Protein AF-U1N3X6-F1 (afdb_monomer_lite)

pLDDT: mean 84.59, std 11.23, range [37.84, 93.56]

Radius of gyration: 12.53 Å; chains: 1; bounding box: 27×24×39 Å

Sequence (78 aa):
MRVVLRSSDFEEREISEQTIANTLGIPDPEPDDTYVRMFVTKQVRQQNIRSERTWSAGVFDDDNRLLYTSRPVTATDE

Structure (mmCIF, N/CA/C/O backbone):
data_AF-U1N3X6-F1
#
_entry.id   AF-U1N3X6-F1
#
loop_
_atom_site.group_PDB
_atom_site.id
_atom_site.type_symbol
_atom_site.label_atom_id
_atom_site.label_alt_id
_atom_site.label_comp_id
_atom_site.label_asym_id
_atom_site.label_entity_id
_atom_site.label_seq_id
_atom_site.pdbx_PDB_ins_code
_atom_site.Cartn_x
_atom_site.Cartn_y
_atom_site.Cartn_z
_atom_site.occupancy
_atom_site.B_iso_or_equiv
_atom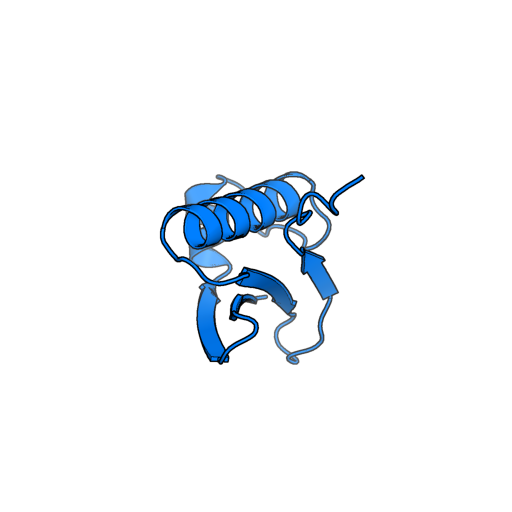_site.auth_seq_id
_atom_site.auth_comp_id
_atom_site.auth_asym_id
_atom_site.auth_atom_id
_atom_site.pdbx_PDB_model_num
ATOM 1 N N . MET A 1 1 ? -8.159 -4.776 9.703 1.00 84.00 1 MET A N 1
ATOM 2 C CA . MET A 1 1 ? -7.566 -4.590 8.345 1.00 84.00 1 MET A CA 1
ATOM 3 C C . MET A 1 1 ? -6.036 -4.593 8.396 1.00 84.00 1 MET A C 1
ATOM 5 O O . MET A 1 1 ? -5.415 -4.121 9.347 1.00 84.00 1 MET A O 1
ATOM 9 N N . ARG A 1 2 ? -5.384 -5.094 7.343 1.00 88.38 2 ARG A N 1
ATOM 10 C CA . ARG A 1 2 ? -3.919 -5.157 7.216 1.00 88.38 2 ARG A CA 1
ATOM 11 C C . ARG A 1 2 ? -3.447 -4.818 5.808 1.00 88.38 2 ARG A C 1
ATOM 13 O O . ARG A 1 2 ? -4.081 -5.194 4.829 1.00 88.38 2 ARG A O 1
ATOM 20 N N . VAL A 1 3 ? -2.313 -4.135 5.698 1.00 91.00 3 VAL A N 1
ATOM 21 C CA . VAL A 1 3 ? -1.641 -3.863 4.423 1.00 91.00 3 VAL A CA 1
ATOM 22 C C . VAL A 1 3 ? -0.456 -4.798 4.276 1.00 91.00 3 VAL A C 1
ATOM 24 O O . VAL A 1 3 ? 0.456 -4.784 5.095 1.00 91.00 3 VAL A O 1
ATOM 27 N N . VAL A 1 4 ? -0.436 -5.579 3.206 1.00 93.56 4 VAL A N 1
ATOM 28 C CA . VAL A 1 4 ? 0.676 -6.463 2.860 1.00 93.56 4 VAL A CA 1
ATOM 29 C C . VAL A 1 4 ? 1.397 -5.889 1.651 1.00 93.56 4 VAL A C 1
ATOM 31 O O . VAL A 1 4 ? 0.790 -5.662 0.605 1.00 93.56 4 VAL A O 1
ATOM 34 N N . LEU A 1 5 ? 2.697 -5.656 1.791 1.00 92.31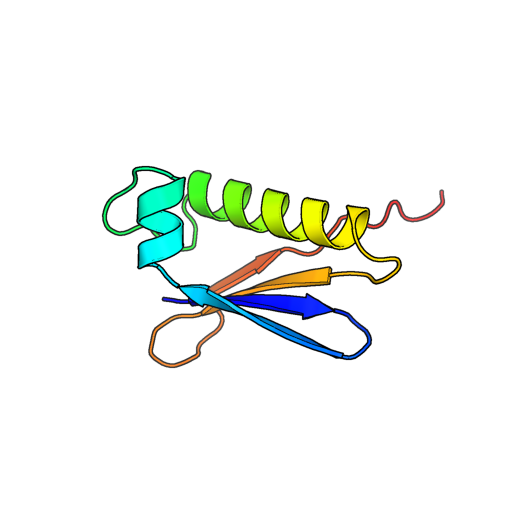 5 LEU A N 1
ATOM 35 C CA . LEU A 1 5 ? 3.604 -5.327 0.699 1.00 92.31 5 LEU A CA 1
ATOM 36 C C . LEU A 1 5 ? 4.266 -6.609 0.208 1.00 92.31 5 LEU A C 1
ATOM 38 O O . LEU A 1 5 ? 4.816 -7.364 1.008 1.00 92.31 5 LEU A O 1
ATOM 42 N N . ARG A 1 6 ? 4.239 -6.836 -1.104 1.00 91.44 6 ARG A N 1
ATOM 43 C CA . ARG A 1 6 ? 4.804 -8.028 -1.731 1.00 91.44 6 ARG A CA 1
ATOM 44 C C . ARG A 1 6 ? 5.586 -7.693 -2.990 1.00 91.44 6 ARG A C 1
ATOM 46 O O . ARG A 1 6 ? 5.068 -7.000 -3.866 1.00 91.44 6 ARG A O 1
ATOM 53 N N . SER A 1 7 ? 6.801 -8.223 -3.100 1.00 88.81 7 SER A N 1
ATOM 54 C CA . SER A 1 7 ? 7.576 -8.177 -4.346 1.00 88.81 7 SER A CA 1
ATOM 55 C C . SER A 1 7 ? 7.179 -9.297 -5.319 1.00 88.81 7 SER A C 1
ATOM 57 O O . SER A 1 7 ? 6.682 -10.346 -4.896 1.00 88.81 7 SER A O 1
ATOM 59 N N . SER A 1 8 ? 7.400 -9.085 -6.621 1.00 80.62 8 SER A N 1
ATOM 60 C CA . SER A 1 8 ? 7.188 -10.099 -7.673 1.00 80.62 8 SER A CA 1
ATOM 61 C C . SER A 1 8 ? 7.977 -11.388 -7.429 1.00 80.62 8 SER A C 1
ATOM 63 O O . SER A 1 8 ? 7.475 -12.475 -7.706 1.00 80.62 8 SER A O 1
ATOM 65 N N . ASP A 1 9 ? 9.168 -11.257 -6.843 1.00 79.62 9 ASP A N 1
ATOM 66 C CA . ASP A 1 9 ? 10.162 -12.329 -6.715 1.00 79.62 9 ASP A CA 1
ATOM 67 C C . ASP A 1 9 ? 10.154 -13.001 -5.329 1.00 79.62 9 ASP A C 1
ATOM 69 O O . ASP A 1 9 ? 11.029 -13.809 -5.033 1.00 79.62 9 ASP A O 1
ATOM 73 N N . PHE A 1 10 ? 9.126 -12.708 -4.518 1.00 72.25 10 PHE A N 1
ATOM 74 C CA . PHE A 1 10 ? 8.854 -13.204 -3.161 1.00 72.25 10 PHE A CA 1
ATOM 75 C C . PHE A 1 10 ? 9.518 -12.430 -2.006 1.00 72.25 10 PHE A C 1
ATOM 77 O O . PHE A 1 10 ? 10.733 -12.394 -1.851 1.00 72.25 10 PHE A O 1
ATOM 84 N N . GLU A 1 11 ? 8.658 -11.840 -1.168 1.00 75.75 11 GLU A N 1
ATOM 85 C CA . GLU A 1 11 ? 8.838 -11.417 0.232 1.00 75.75 11 GLU A CA 1
ATOM 86 C C . GLU A 1 11 ? 7.516 -10.753 0.650 1.00 75.75 11 GLU A C 1
ATOM 88 O O . GLU A 1 11 ? 7.022 -9.898 -0.086 1.00 75.75 11 GLU A O 1
ATOM 93 N N . GLU A 1 12 ? 6.933 -11.137 1.789 1.00 80.81 12 GLU A N 1
ATOM 94 C CA . GLU A 1 12 ? 5.740 -10.487 2.351 1.00 80.81 12 GLU A CA 1
ATOM 95 C C . GLU A 1 12 ? 6.127 -9.633 3.556 1.00 80.81 12 GLU A C 1
ATOM 97 O O . GLU A 1 12 ? 6.793 -10.092 4.484 1.00 80.81 12 GLU A O 1
ATOM 102 N N . ARG A 1 13 ? 5.694 -8.374 3.545 1.00 88.25 13 ARG A N 1
ATOM 103 C CA . ARG A 1 13 ? 5.856 -7.447 4.660 1.00 88.25 13 ARG A CA 1
ATOM 104 C C . ARG A 1 13 ? 4.496 -6.908 5.069 1.00 88.25 13 ARG A C 1
ATOM 106 O O . ARG A 1 13 ? 3.839 -6.233 4.282 1.00 88.25 13 ARG A O 1
ATOM 113 N N . GLU A 1 14 ? 4.110 -7.158 6.311 1.00 90.81 14 GLU A N 1
ATOM 114 C CA . GLU A 1 14 ? 2.835 -6.706 6.865 1.00 90.81 14 GLU A CA 1
ATOM 115 C C . GLU A 1 14 ? 2.963 -5.338 7.563 1.00 90.81 14 GLU A C 1
ATOM 117 O O . GLU A 1 14 ? 3.962 -5.039 8.223 1.00 90.81 14 GLU A O 1
ATOM 122 N N . ILE A 1 15 ? 1.942 -4.497 7.397 1.00 89.25 15 ILE A N 1
ATOM 123 C CA . ILE A 1 15 ? 1.724 -3.221 8.082 1.00 89.25 15 ILE A CA 1
ATOM 124 C C . ILE A 1 15 ? 0.286 -3.234 8.625 1.00 89.25 15 ILE A C 1
ATOM 126 O O . ILE A 1 15 ? -0.663 -3.435 7.871 1.00 89.25 15 ILE A O 1
ATOM 130 N N . SER A 1 16 ? 0.114 -3.002 9.926 1.00 86.75 16 SER A N 1
ATOM 131 C CA . SER A 1 16 ? -1.193 -3.035 10.599 1.00 86.75 16 SER A CA 1
ATOM 132 C C . SER A 1 16 ? -1.950 -1.701 10.547 1.00 86.75 16 SER A C 1
ATOM 134 O O . SER A 1 16 ? -1.339 -0.638 10.405 1.00 86.75 16 SER A O 1
ATOM 136 N N . GLU A 1 17 ? -3.270 -1.739 10.763 1.00 85.69 17 GLU A N 1
ATOM 137 C CA . GLU A 1 17 ? -4.128 -0.555 10.962 1.00 85.69 17 GLU A CA 1
ATOM 138 C C . GLU A 1 17 ? -3.580 0.430 11.981 1.00 85.69 17 GLU A C 1
ATOM 140 O O . GLU A 1 17 ? -3.527 1.619 11.698 1.00 85.69 17 GLU A O 1
ATOM 145 N N . GLN A 1 18 ? -3.123 -0.041 13.145 1.00 87.06 18 GLN A N 1
ATOM 146 C CA . GLN A 1 18 ? -2.600 0.854 14.177 1.00 87.06 18 GLN A CA 1
ATOM 147 C C . GLN A 1 18 ? -1.425 1.689 13.653 1.00 87.06 18 GLN A C 1
ATOM 149 O O . GLN A 1 18 ? -1.306 2.873 13.964 1.00 87.06 18 GLN A O 1
ATOM 154 N N . THR A 1 19 ? -0.565 1.093 12.821 1.00 88.50 19 THR A N 1
ATOM 155 C CA . THR A 1 19 ? 0.546 1.813 12.185 1.00 88.50 19 THR A CA 1
ATOM 156 C C . THR A 1 19 ? 0.037 2.830 11.166 1.00 88.50 19 THR A C 1
ATOM 158 O O . THR A 1 19 ? 0.557 3.945 11.098 1.00 88.50 19 THR A O 1
ATOM 161 N N . ILE A 1 20 ? -0.982 2.462 10.386 1.00 87.38 20 ILE A N 1
ATOM 162 C CA . ILE A 1 20 ? -1.617 3.335 9.393 1.00 87.38 20 ILE A CA 1
ATOM 163 C C . ILE A 1 20 ? -2.278 4.527 10.093 1.00 87.38 20 ILE A C 1
ATOM 165 O O . ILE A 1 20 ? -1.954 5.663 9.761 1.00 87.38 20 ILE A O 1
ATOM 169 N N . ALA A 1 21 ? -3.102 4.283 11.112 1.00 88.19 21 ALA A N 1
ATOM 170 C CA . ALA A 1 21 ? -3.762 5.299 11.925 1.00 88.19 21 ALA A CA 1
ATOM 171 C C . ALA A 1 21 ? -2.750 6.247 12.581 1.00 88.19 21 ALA A C 1
ATOM 173 O O . ALA A 1 21 ? -2.879 7.462 12.463 1.00 88.19 21 ALA A O 1
ATOM 174 N N . ASN A 1 22 ? -1.682 5.713 13.182 1.00 90.25 22 ASN A N 1
ATOM 175 C CA . ASN A 1 22 ? -0.624 6.529 13.786 1.00 90.25 22 ASN A CA 1
ATOM 176 C C . ASN A 1 22 ? 0.131 7.382 12.755 1.00 90.25 22 ASN A C 1
ATOM 178 O O . ASN A 1 22 ? 0.557 8.490 13.069 1.00 90.25 22 ASN A O 1
ATOM 182 N N . THR A 1 23 ? 0.326 6.873 11.535 1.00 88.12 23 THR A N 1
ATOM 183 C CA . THR A 1 23 ? 1.072 7.586 10.485 1.00 88.12 23 THR A CA 1
ATOM 184 C C . THR A 1 23 ? 0.214 8.632 9.776 1.00 88.12 23 THR A C 1
ATOM 186 O O . THR A 1 23 ? 0.719 9.692 9.411 1.00 88.12 23 THR A O 1
ATOM 189 N N . LEU A 1 24 ? -1.062 8.324 9.543 1.00 85.94 24 LEU A N 1
ATOM 190 C CA . LEU A 1 24 ? -2.003 9.182 8.826 1.00 85.94 24 LEU A CA 1
ATOM 191 C C . LEU A 1 24 ? -2.753 10.150 9.746 1.00 85.94 24 LEU A C 1
ATOM 193 O O . LEU A 1 24 ? -3.257 11.161 9.268 1.00 85.94 24 LEU A O 1
ATOM 197 N N . GLY A 1 25 ? -2.825 9.858 11.046 1.00 86.44 25 GLY A N 1
ATOM 198 C CA . GLY A 1 25 ? -3.634 10.607 12.008 1.00 86.44 25 GLY A CA 1
ATOM 199 C C . GLY A 1 25 ? -5.138 10.359 11.865 1.00 86.44 25 GLY A C 1
ATOM 200 O O . GLY A 1 25 ? -5.928 11.187 12.310 1.00 86.44 25 GLY A O 1
ATOM 201 N N . ILE A 1 26 ? -5.534 9.254 11.226 1.00 81.25 26 ILE A N 1
ATOM 202 C CA . ILE A 1 26 ? -6.935 8.930 10.931 1.00 81.25 26 ILE A CA 1
ATOM 203 C C . ILE A 1 26 ? -7.375 7.789 11.850 1.00 81.25 26 ILE A C 1
ATOM 205 O O . ILE A 1 26 ? -6.790 6.704 11.773 1.00 81.25 26 ILE A O 1
ATOM 209 N N . PRO A 1 27 ? -8.363 8.015 12.731 1.00 77.06 27 PRO A N 1
ATOM 210 C CA . PRO A 1 27 ? -8.965 6.943 13.506 1.00 77.06 27 PRO A CA 1
ATOM 211 C C . PRO A 1 27 ? -9.840 6.088 12.582 1.00 77.06 27 PRO A C 1
ATOM 213 O O . PRO A 1 27 ? -10.684 6.633 11.882 1.00 77.06 27 PRO A O 1
ATOM 216 N N . ASP A 1 28 ? -9.621 4.773 12.601 1.00 81.62 28 ASP A N 1
ATOM 217 C CA . ASP A 1 28 ? -10.374 3.774 11.822 1.00 81.62 28 ASP A CA 1
ATOM 218 C C . ASP A 1 28 ? -10.389 4.027 10.296 1.00 81.62 28 ASP A C 1
ATOM 220 O O . ASP A 1 28 ? -11.402 4.414 9.715 1.00 81.62 28 ASP A O 1
ATOM 224 N N . PRO A 1 29 ? -9.228 3.904 9.628 1.00 82.06 29 PRO A N 1
ATOM 225 C CA . PRO A 1 29 ? -9.100 4.283 8.229 1.00 82.06 29 PRO A CA 1
ATOM 226 C C . PRO A 1 29 ? -9.782 3.272 7.292 1.00 82.06 29 PRO A C 1
ATOM 228 O O . PRO A 1 29 ? -9.389 2.105 7.244 1.00 82.06 29 PRO A O 1
ATOM 231 N N . GLU A 1 30 ? -10.729 3.737 6.474 1.00 86.56 30 GLU A N 1
ATOM 232 C CA . GLU A 1 30 ? -11.372 2.890 5.465 1.00 86.56 30 GLU A CA 1
ATOM 233 C C . GLU A 1 30 ? -10.386 2.494 4.338 1.00 86.56 30 GLU A C 1
ATOM 235 O O . GLU A 1 30 ? -9.561 3.305 3.902 1.00 86.56 30 GLU A O 1
ATOM 240 N N . PRO A 1 31 ? -10.446 1.252 3.822 1.00 82.19 31 PRO A N 1
ATOM 241 C CA . PRO A 1 31 ? -9.507 0.739 2.816 1.00 82.19 31 PRO A CA 1
ATOM 242 C C . PRO A 1 31 ? -9.486 1.550 1.516 1.00 82.19 31 PRO A C 1
ATOM 244 O O . PRO A 1 31 ? -8.463 1.631 0.830 1.00 82.19 31 PRO A O 1
ATOM 247 N N . ASP A 1 32 ? -10.636 2.101 1.144 1.00 83.38 32 ASP A N 1
ATOM 248 C CA . ASP A 1 32 ? -10.849 2.878 -0.062 1.00 83.38 32 ASP A CA 1
ATOM 249 C C . ASP A 1 32 ? -10.692 4.389 0.168 1.00 83.38 32 ASP A C 1
ATOM 251 O O . ASP A 1 32 ? -10.731 5.137 -0.814 1.00 83.38 32 ASP A O 1
ATOM 255 N N . ASP A 1 33 ? -10.395 4.820 1.399 1.00 89.25 33 ASP A N 1
ATOM 256 C CA . ASP A 1 33 ? -10.069 6.201 1.738 1.00 89.25 33 ASP A CA 1
ATOM 257 C C . ASP A 1 33 ? -8.838 6.684 0.947 1.00 89.25 33 ASP A C 1
ATOM 259 O O . ASP A 1 33 ? -7.836 5.982 0.748 1.00 89.25 33 ASP A O 1
ATOM 263 N N . THR A 1 34 ? -8.900 7.936 0.493 1.00 88.94 34 THR A N 1
ATOM 264 C CA . THR A 1 34 ? -7.823 8.589 -0.258 1.00 88.94 34 THR A CA 1
ATOM 265 C C . THR A 1 34 ? -6.489 8.559 0.494 1.00 88.94 34 THR A C 1
ATOM 267 O O . THR A 1 34 ? -5.445 8.325 -0.121 1.00 88.94 34 THR A O 1
ATOM 270 N N . TYR A 1 35 ? -6.490 8.742 1.813 1.00 89.06 35 TYR A N 1
ATOM 271 C CA . TYR A 1 35 ? -5.281 8.739 2.629 1.00 89.06 35 TYR A CA 1
ATOM 272 C C . TYR A 1 35 ? -4.651 7.348 2.740 1.00 89.06 35 TYR A C 1
ATOM 274 O O . TYR A 1 35 ? -3.425 7.232 2.641 1.00 89.06 35 TYR A O 1
ATOM 282 N N . VAL A 1 36 ? -5.458 6.287 2.862 1.00 89.62 36 VAL A N 1
ATOM 283 C CA . VAL A 1 36 ? -4.962 4.900 2.835 1.00 89.62 36 VAL A CA 1
ATOM 284 C C . VAL A 1 36 ? -4.354 4.592 1.474 1.00 89.62 36 VAL A C 1
ATOM 286 O O . VAL A 1 36 ? -3.211 4.136 1.402 1.00 89.62 36 VAL A O 1
ATOM 289 N N . ARG A 1 37 ? -5.047 4.937 0.382 1.00 89.75 37 ARG A N 1
ATOM 290 C CA . ARG A 1 37 ? -4.525 4.772 -0.986 1.00 89.75 37 ARG A CA 1
ATOM 291 C C . ARG A 1 37 ? -3.197 5.505 -1.187 1.00 89.75 37 ARG A C 1
ATOM 293 O O . ARG A 1 37 ? -2.261 4.944 -1.767 1.00 89.75 37 ARG A O 1
ATOM 300 N N . MET A 1 38 ? -3.082 6.738 -0.688 1.00 90.69 38 MET A N 1
ATOM 301 C CA . MET A 1 38 ? -1.844 7.522 -0.748 1.00 90.69 38 MET A CA 1
ATOM 302 C C . MET A 1 38 ? -0.724 6.898 0.087 1.00 90.69 38 MET A C 1
ATOM 304 O O . MET A 1 38 ? 0.407 6.803 -0.395 1.00 90.69 38 MET A O 1
ATOM 308 N N . PHE A 1 39 ? -1.016 6.446 1.308 1.00 91.88 39 PHE A N 1
ATOM 309 C CA . PHE A 1 39 ? -0.046 5.763 2.164 1.00 91.88 39 PHE A CA 1
ATOM 310 C C . PHE A 1 39 ? 0.490 4.503 1.494 1.00 91.88 39 PHE A C 1
ATOM 312 O O . PHE A 1 39 ? 1.702 4.344 1.356 1.00 91.88 39 PHE A O 1
ATOM 319 N N . VAL A 1 40 ? -0.413 3.648 1.019 1.00 91.88 40 VAL A N 1
ATOM 320 C CA . VAL A 1 40 ? -0.088 2.406 0.323 1.00 91.88 40 VAL A CA 1
ATOM 321 C C . VAL A 1 40 ? 0.792 2.688 -0.897 1.00 91.88 40 VAL A C 1
ATOM 323 O O . VAL A 1 40 ? 1.867 2.104 -1.039 1.00 91.8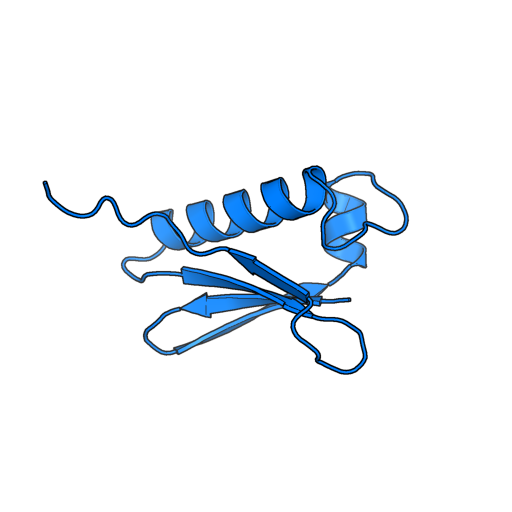8 40 VAL A O 1
ATOM 326 N N . THR A 1 41 ? 0.399 3.647 -1.736 1.00 90.94 41 THR A N 1
ATOM 327 C CA . THR A 1 41 ? 1.165 4.039 -2.930 1.00 90.94 41 THR A CA 1
ATOM 328 C C . THR A 1 41 ? 2.547 4.586 -2.567 1.00 90.94 41 THR A C 1
ATOM 330 O O . THR A 1 41 ? 3.545 4.254 -3.210 1.00 90.94 41 THR A O 1
ATOM 333 N N . LYS A 1 42 ? 2.644 5.386 -1.499 1.00 91.25 42 LYS A N 1
ATOM 334 C CA . LYS A 1 42 ? 3.919 5.904 -0.992 1.00 91.25 42 LYS A CA 1
ATOM 335 C C . LYS A 1 42 ? 4.823 4.779 -0.491 1.00 91.25 42 LYS A C 1
ATOM 337 O O . LYS A 1 42 ? 6.006 4.793 -0.818 1.00 91.25 42 LYS A O 1
ATOM 342 N N . GLN A 1 43 ? 4.291 3.814 0.259 1.00 90.75 43 GLN A N 1
ATOM 343 C CA . GLN A 1 43 ? 5.056 2.661 0.744 1.00 90.75 43 GLN A CA 1
ATOM 344 C C . GLN A 1 43 ? 5.580 1.818 -0.416 1.00 90.75 43 GLN A C 1
ATOM 346 O O . GLN A 1 43 ? 6.778 1.551 -0.481 1.00 90.75 43 GLN A O 1
ATOM 351 N N . VAL A 1 44 ? 4.714 1.483 -1.375 1.00 91.25 44 VAL A N 1
ATOM 352 C CA . VAL A 1 44 ? 5.092 0.784 -2.610 1.00 91.25 44 VAL A CA 1
ATOM 353 C C . VAL A 1 44 ? 6.221 1.524 -3.319 1.00 91.25 44 VAL A C 1
ATOM 355 O O . VAL A 1 44 ? 7.258 0.934 -3.614 1.00 91.25 44 VAL A O 1
ATOM 358 N N . ARG A 1 45 ? 6.074 2.833 -3.546 1.00 89.38 45 ARG A N 1
ATOM 359 C CA . ARG A 1 45 ? 7.106 3.644 -4.202 1.00 89.38 45 ARG A CA 1
ATOM 360 C C . ARG A 1 45 ? 8.419 3.649 -3.419 1.00 89.38 45 ARG A C 1
ATOM 362 O O . ARG A 1 45 ? 9.478 3.522 -4.018 1.00 89.38 45 ARG A O 1
ATOM 369 N N . GLN A 1 46 ? 8.368 3.775 -2.094 1.00 90.25 46 GLN A N 1
ATOM 370 C CA . GLN A 1 46 ? 9.564 3.752 -1.252 1.00 90.25 46 GLN A CA 1
ATOM 371 C C . GLN A 1 46 ? 10.285 2.403 -1.301 1.00 90.25 46 GLN A C 1
ATOM 373 O O . GLN A 1 46 ? 11.511 2.397 -1.371 1.00 90.25 46 GLN A O 1
ATOM 378 N N . GLN A 1 47 ? 9.558 1.282 -1.289 1.00 89.38 47 GLN A N 1
ATOM 379 C CA . GLN A 1 47 ? 10.176 -0.041 -1.406 1.00 89.38 47 GLN A CA 1
ATOM 380 C C . GLN A 1 47 ? 10.795 -0.251 -2.790 1.00 89.38 47 GLN A C 1
ATOM 382 O O . GLN A 1 47 ? 11.937 -0.684 -2.866 1.00 89.38 47 GLN A O 1
ATOM 387 N N . ASN A 1 48 ? 10.108 0.156 -3.862 1.00 87.56 48 ASN A N 1
ATOM 388 C CA . ASN A 1 48 ? 10.656 0.125 -5.224 1.00 87.56 48 ASN A CA 1
ATOM 389 C C . ASN A 1 48 ? 11.882 1.041 -5.413 1.00 87.56 48 ASN A C 1
ATOM 391 O O . ASN A 1 48 ? 12.724 0.766 -6.249 1.00 87.56 48 ASN A O 1
ATOM 395 N N . ILE A 1 49 ? 12.009 2.143 -4.664 1.00 87.50 49 ILE A N 1
ATOM 396 C CA . ILE A 1 49 ? 13.223 2.986 -4.707 1.00 87.50 49 ILE A CA 1
ATOM 397 C C . ILE A 1 49 ? 14.381 2.327 -3.947 1.00 87.50 49 ILE A C 1
ATOM 399 O O . ILE A 1 49 ? 15.542 2.496 -4.305 1.00 87.50 49 ILE A O 1
ATOM 403 N N . ARG A 1 50 ? 14.079 1.618 -2.855 1.00 86.81 50 ARG A N 1
ATOM 404 C CA . ARG A 1 50 ? 15.080 0.987 -1.979 1.00 86.81 50 ARG A CA 1
ATOM 405 C C . ARG A 1 50 ? 15.519 -0.399 -2.451 1.00 86.81 50 ARG A C 1
ATOM 407 O O . ARG A 1 50 ? 16.477 -0.935 -1.905 1.00 86.81 50 ARG A O 1
ATOM 414 N N . SER A 1 51 ? 14.802 -0.987 -3.399 1.00 81.75 51 SER A N 1
ATOM 415 C CA . SER A 1 51 ? 14.978 -2.353 -3.877 1.00 81.75 51 SER A CA 1
ATOM 416 C C . SER A 1 51 ? 14.944 -2.358 -5.398 1.00 81.75 51 SER A C 1
ATOM 418 O O . SER A 1 51 ? 14.122 -1.675 -5.986 1.00 81.75 51 SER A O 1
ATOM 420 N N . GLU A 1 52 ? 15.766 -3.184 -6.042 1.00 80.81 52 GLU A N 1
ATOM 421 C CA . GLU A 1 52 ? 15.712 -3.392 -7.501 1.00 80.81 52 GLU A CA 1
ATOM 422 C C . GLU A 1 52 ? 14.483 -4.218 -7.947 1.00 80.81 52 GLU A C 1
ATOM 424 O O . GLU A 1 52 ? 14.332 -4.536 -9.123 1.00 80.81 52 GLU A O 1
ATOM 429 N N . ARG A 1 53 ? 13.595 -4.591 -7.013 1.00 81.88 53 ARG A N 1
ATOM 430 C CA . ARG A 1 53 ? 12.409 -5.425 -7.256 1.00 81.88 53 ARG A CA 1
ATOM 431 C C . ARG A 1 53 ? 11.145 -4.593 -7.417 1.00 81.88 53 ARG A C 1
ATOM 433 O O . ARG A 1 53 ? 10.993 -3.555 -6.777 1.00 81.88 53 ARG A O 1
ATOM 440 N N . THR A 1 54 ? 10.177 -5.149 -8.149 1.00 88.50 54 THR A N 1
ATOM 441 C CA . THR A 1 54 ? 8.832 -4.571 -8.265 1.00 88.50 54 THR A CA 1
ATOM 442 C C . THR A 1 54 ? 7.959 -4.983 -7.076 1.00 88.50 54 THR A C 1
ATOM 444 O O . THR A 1 54 ? 7.505 -6.124 -6.984 1.00 88.50 54 THR A O 1
ATOM 447 N N . TRP A 1 55 ? 7.709 -4.052 -6.158 1.00 91.69 55 TRP A N 1
ATOM 448 C CA . TRP A 1 55 ? 6.815 -4.209 -5.006 1.00 91.69 55 TRP A CA 1
ATOM 449 C C . TRP A 1 55 ? 5.397 -3.790 -5.337 1.00 91.69 55 TRP A C 1
ATOM 451 O O . TRP A 1 55 ? 5.216 -2.778 -5.988 1.00 91.69 55 TRP A O 1
ATOM 461 N N . SER A 1 56 ? 4.407 -4.491 -4.804 1.00 91.75 56 SER A N 1
ATOM 462 C CA . SER A 1 56 ? 2.979 -4.167 -4.844 1.00 91.75 56 SER A CA 1
ATOM 463 C C . SER A 1 56 ? 2.395 -4.203 -3.434 1.00 91.75 56 SER A C 1
ATOM 465 O O . SER A 1 56 ? 3.019 -4.741 -2.520 1.00 91.75 56 SER A O 1
ATOM 467 N N . ALA A 1 57 ? 1.214 -3.629 -3.242 1.00 92.69 57 ALA A N 1
ATOM 468 C CA . ALA A 1 57 ? 0.497 -3.669 -1.978 1.00 92.69 57 ALA A CA 1
ATOM 469 C C . ALA A 1 57 ? -0.912 -4.235 -2.136 1.00 92.69 57 ALA A C 1
ATOM 471 O O . ALA A 1 57 ? -1.582 -3.983 -3.141 1.00 92.69 57 ALA A O 1
ATOM 472 N N . GLY A 1 58 ? -1.381 -4.928 -1.104 1.00 92.31 58 GLY A N 1
ATOM 473 C CA . GLY A 1 58 ? -2.777 -5.301 -0.912 1.00 92.31 58 GLY A CA 1
ATOM 474 C C . GLY A 1 58 ? -3.258 -4.876 0.471 1.00 92.31 58 GLY A C 1
ATOM 475 O O . GLY A 1 58 ? -2.517 -4.997 1.440 1.00 92.31 58 GLY A O 1
ATOM 476 N N . VAL A 1 59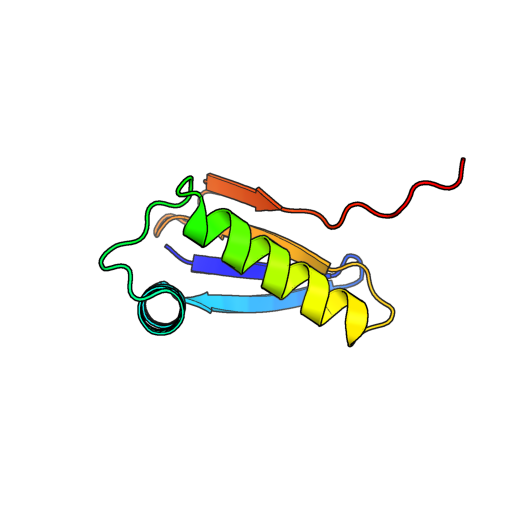 ? -4.482 -4.374 0.558 1.00 92.88 59 VAL A N 1
ATOM 477 C CA . VAL A 1 59 ? -5.200 -4.105 1.804 1.00 92.88 59 VAL A CA 1
ATOM 478 C C . VAL A 1 59 ? -6.207 -5.236 2.000 1.00 92.88 59 VAL A C 1
ATOM 480 O O . VAL A 1 59 ? -6.985 -5.515 1.088 1.00 92.88 59 VAL A O 1
ATOM 483 N N . PHE A 1 60 ? -6.195 -5.879 3.162 1.00 91.81 60 PHE A N 1
ATOM 484 C CA . PHE A 1 60 ? -7.036 -7.027 3.495 1.00 91.81 60 PHE A CA 1
ATOM 485 C C . PHE A 1 60 ? -7.870 -6.748 4.746 1.00 91.81 60 PHE A C 1
ATOM 487 O O . PHE A 1 60 ? -7.364 -6.115 5.673 1.00 91.81 60 PHE A O 1
ATOM 494 N N . ASP A 1 61 ? -9.109 -7.234 4.798 1.00 89.62 61 ASP A N 1
ATOM 495 C CA . ASP A 1 61 ? -9.890 -7.269 6.043 1.00 89.62 61 ASP A CA 1
ATOM 496 C C . ASP A 1 61 ? -9.361 -8.336 7.025 1.00 89.62 61 ASP A C 1
ATOM 498 O O . ASP A 1 61 ? -8.369 -9.027 6.761 1.00 89.62 61 ASP A O 1
ATOM 502 N N . ASP A 1 62 ? -10.021 -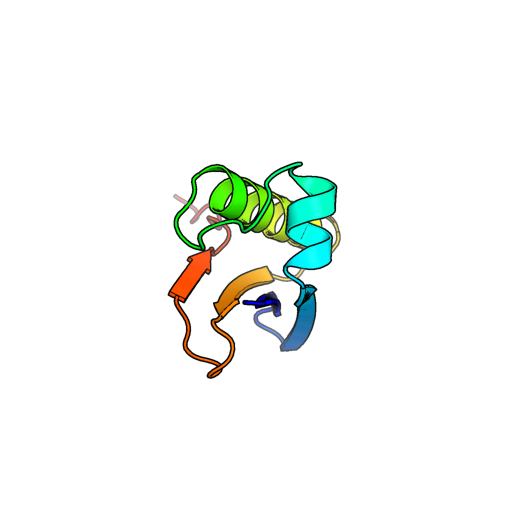8.454 8.177 1.00 86.75 62 ASP A N 1
ATOM 503 C CA . ASP A 1 62 ? -9.672 -9.419 9.229 1.00 86.75 62 ASP A CA 1
ATOM 504 C C . ASP A 1 62 ? -9.951 -10.875 8.818 1.00 86.75 62 ASP A C 1
ATOM 506 O O . ASP A 1 62 ? -9.318 -11.799 9.330 1.00 86.75 62 ASP A O 1
ATOM 510 N N . ASP A 1 63 ? -10.826 -11.080 7.829 1.00 92.81 63 ASP A N 1
ATOM 511 C CA . ASP A 1 63 ? -11.125 -12.376 7.215 1.00 92.81 63 ASP A CA 1
ATOM 512 C C . ASP A 1 63 ? -10.152 -12.726 6.070 1.00 92.81 63 ASP A C 1
ATOM 514 O O . ASP A 1 63 ? -10.356 -13.699 5.336 1.00 92.81 63 ASP A O 1
ATOM 518 N N . ASN A 1 64 ? -9.072 -11.954 5.904 1.00 88.19 64 ASN A N 1
ATOM 519 C CA . ASN A 1 64 ? -8.071 -12.099 4.844 1.00 88.19 64 ASN A CA 1
ATOM 520 C C . ASN A 1 64 ? -8.609 -11.937 3.419 1.00 88.19 64 ASN A C 1
ATOM 522 O O . ASN A 1 64 ? -8.013 -12.443 2.462 1.00 88.19 64 ASN A O 1
ATOM 526 N N . ARG A 1 65 ? -9.705 -11.205 3.242 1.00 92.06 65 ARG A N 1
ATOM 527 C CA . ARG A 1 65 ? -10.232 -10.862 1.923 1.00 92.06 65 ARG A CA 1
ATOM 528 C C . ARG A 1 65 ? -9.563 -9.595 1.424 1.00 92.06 65 ARG A C 1
ATOM 530 O O . ARG A 1 65 ? -9.455 -8.605 2.140 1.00 92.06 65 ARG A O 1
ATOM 537 N N . LEU A 1 66 ? -9.100 -9.634 0.177 1.00 91.19 66 LEU A N 1
ATOM 538 C CA . LEU A 1 66 ? -8.488 -8.485 -0.483 1.00 91.19 66 LEU A CA 1
ATOM 539 C C . LEU A 1 66 ? -9.556 -7.420 -0.763 1.00 91.19 66 LEU A C 1
ATOM 541 O O . LEU A 1 66 ? -10.494 -7.674 -1.515 1.00 91.19 66 LEU A O 1
ATOM 545 N N . LEU A 1 67 ? -9.371 -6.227 -0.207 1.00 90.75 67 LEU A N 1
ATOM 546 C CA . LEU A 1 67 ? -10.260 -5.077 -0.391 1.00 90.75 67 LEU A CA 1
ATOM 547 C C . LEU A 1 67 ? -9.728 -4.113 -1.454 1.00 90.75 67 LEU A C 1
ATOM 549 O O . LEU A 1 67 ? -10.477 -3.606 -2.283 1.00 90.75 67 LEU A O 1
ATOM 553 N N . TYR A 1 68 ? -8.417 -3.869 -1.448 1.00 90.06 68 TYR A N 1
ATOM 554 C CA . TYR A 1 68 ? -7.761 -2.934 -2.360 1.00 90.06 68 TYR A CA 1
ATOM 555 C C . TYR A 1 68 ? -6.362 -3.422 -2.725 1.00 90.06 68 TYR A C 1
ATOM 557 O O . TYR A 1 68 ? -5.679 -4.039 -1.914 1.00 90.06 68 TYR A O 1
ATOM 565 N N . THR A 1 69 ? -5.896 -3.116 -3.936 1.00 90.62 69 THR A N 1
ATOM 566 C CA . THR A 1 69 ? -4.515 -3.374 -4.348 1.00 90.62 69 THR A CA 1
ATOM 567 C C . THR A 1 69 ? -3.933 -2.179 -5.089 1.00 90.62 69 THR A C 1
ATOM 569 O O . THR A 1 69 ? -4.611 -1.534 -5.886 1.00 90.62 69 THR A O 1
ATOM 572 N N . SER A 1 70 ? -2.659 -1.895 -4.826 1.00 89.00 70 SER A N 1
ATOM 573 C CA . SER A 1 70 ? -1.879 -0.891 -5.542 1.00 89.00 70 SER A CA 1
ATOM 574 C C . SER A 1 70 ? -0.636 -1.543 -6.122 1.00 89.00 70 SER A C 1
ATOM 576 O O . SER A 1 70 ? 0.115 -2.232 -5.427 1.00 89.00 70 SER A O 1
ATOM 578 N N . ARG A 1 71 ? -0.415 -1.315 -7.412 1.00 83.38 71 ARG A N 1
ATOM 579 C CA . ARG A 1 71 ? 0.806 -1.707 -8.106 1.00 83.38 71 ARG A CA 1
ATOM 580 C C . ARG A 1 71 ? 1.539 -0.437 -8.522 1.00 83.38 71 ARG A C 1
ATOM 582 O O . ARG A 1 71 ? 0.887 0.552 -8.859 1.00 83.38 71 ARG A O 1
ATOM 589 N N . PRO A 1 72 ? 2.876 -0.436 -8.489 1.00 74.25 72 PRO A N 1
ATOM 590 C CA . PRO A 1 72 ? 3.644 0.654 -9.041 1.00 74.25 72 PRO A CA 1
ATOM 591 C C . PRO A 1 72 ? 3.303 0.707 -10.521 1.00 74.25 72 PRO A C 1
ATOM 593 O O . PRO A 1 72 ? 3.218 -0.325 -11.188 1.00 74.25 72 PRO A O 1
ATOM 596 N N . VAL A 1 73 ? 3.093 1.914 -11.027 1.00 68.69 73 VAL A N 1
ATOM 597 C CA . VAL A 1 73 ? 3.105 2.118 -12.466 1.00 68.69 73 VAL A CA 1
ATOM 598 C C . VAL A 1 73 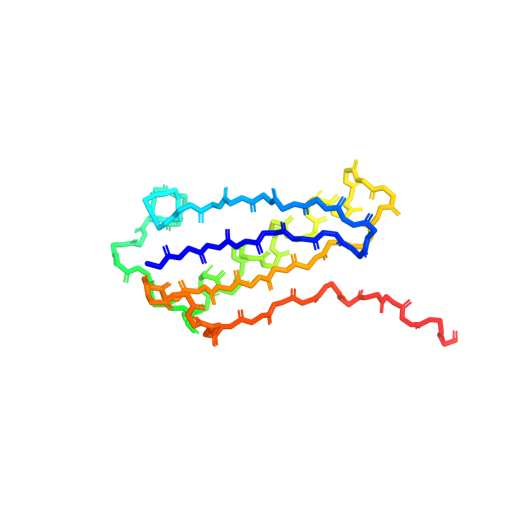? 4.562 1.926 -12.864 1.00 68.69 73 VAL A C 1
ATOM 600 O O . VAL A 1 73 ? 5.373 2.840 -12.725 1.00 68.69 73 VAL A O 1
ATOM 603 N N . THR A 1 74 ? 4.929 0.706 -13.255 1.00 58.31 74 THR A N 1
ATOM 604 C CA . THR A 1 74 ? 6.105 0.517 -14.097 1.00 58.31 74 THR A CA 1
ATOM 605 C C . THR A 1 74 ? 5.869 1.433 -15.282 1.00 58.31 74 THR A C 1
ATOM 607 O O . THR A 1 74 ? 4.838 1.302 -15.944 1.00 58.31 74 THR A O 1
ATOM 610 N N . ALA A 1 75 ? 6.742 2.424 -15.472 1.00 49.12 75 ALA A N 1
ATOM 611 C CA . ALA A 1 75 ? 6.788 3.139 -16.734 1.00 49.12 75 ALA A CA 1
ATOM 612 C C . ALA A 1 75 ? 6.954 2.048 -17.792 1.00 49.12 75 ALA A C 1
ATOM 614 O O . ALA A 1 75 ? 7.996 1.404 -17.862 1.00 49.12 75 ALA A O 1
ATOM 615 N N . THR A 1 76 ? 5.860 1.715 -18.466 1.00 44.62 76 THR A N 1
ATOM 616 C CA . THR A 1 76 ? 5.906 0.818 -19.608 1.00 44.62 76 THR A CA 1
ATOM 617 C C . THR A 1 76 ? 6.677 1.618 -20.642 1.00 44.62 76 THR A C 1
ATOM 619 O O . THR A 1 76 ? 6.263 2.741 -20.929 1.00 44.62 76 THR A O 1
ATOM 622 N N . ASP A 1 77 ? 7.827 1.103 -21.076 1.00 43.47 77 ASP A N 1
ATOM 623 C CA . ASP A 1 77 ? 8.565 1.625 -22.224 1.00 43.47 77 ASP A CA 1
ATOM 624 C C . ASP A 1 77 ? 7.569 1.881 -23.372 1.00 43.47 77 ASP A C 1
ATOM 626 O O . ASP A 1 77 ? 6.984 0.934 -23.906 1.00 43.47 77 ASP A O 1
ATOM 630 N N . GLU A 1 78 ? 7.339 3.157 -23.690 1.00 37.84 78 GLU A N 1
ATOM 631 C CA . GLU A 1 78 ? 6.885 3.608 -25.013 1.00 37.84 78 GLU A CA 1
ATOM 632 C C . GLU A 1 78 ? 8.112 3.959 -25.856 1.00 37.84 78 GLU A C 1
ATOM 634 O O . GLU A 1 78 ? 9.009 4.662 -25.329 1.00 37.84 78 GLU A O 1
#

Secondary structure (DSSP, 8-state):
-EEEEEETTS-EEEEEHHHHHHHHT-SS--TTSHHHHHHHHHHHHHHHHHSSS-EEEEEE-TT--EEEEE--------

Foldseek 3Di:
DWKWKAWPVDDTDIDDPVNLCVVQVDDPDDCPDPSVVVVQQVVQVVVVVVDVTFMKMFDADPVRDTDDIGGPPPVDDD